Protein AF-A0AAE1PTB3-F1 (afdb_monomer_lite)

Foldseek 3Di:
DDDPFVVVVVVLCVLLVNPVWAWPDKDWDDDDDDPPPPDDDDTDIDTDTPDPVSVVSSQVSQVCCCVDPNVVDHDDDDDDPVRVVLVVVQVVVQVLVVVVVDPQWDDDPSHIDHPPPPVPPPPDDDDDDDDDDPDPDDDPDPDPPPPPPPPPD

Structure (mmCIF, N/CA/C/O backbone):
data_AF-A0AAE1PTB3-F1
#
_entry.id   AF-A0AAE1PTB3-F1
#
loop_
_atom_site.group_PDB
_atom_site.id
_atom_site.type_symbol
_atom_site.label_atom_id
_atom_site.label_alt_id
_atom_site.label_comp_id
_atom_site.label_asym_id
_atom_site.label_entity_id
_atom_site.label_seq_id
_atom_site.pdbx_PDB_ins_code
_atom_site.Cartn_x
_atom_site.Cartn_y
_atom_site.Cartn_z
_atom_site.occupancy
_atom_site.B_iso_or_equiv
_atom_site.auth_seq_id
_atom_site.auth_comp_id
_atom_site.auth_asym_id
_atom_site.auth_atom_id
_atom_site.pdbx_PDB_model_num
ATOM 1 N N . MET A 1 1 ? 19.276 -11.225 -22.678 1.00 74.62 1 MET A N 1
ATOM 2 C CA . MET A 1 1 ? 19.244 -11.368 -21.206 1.00 74.62 1 MET A CA 1
ATOM 3 C C . MET A 1 1 ? 18.049 -10.571 -20.723 1.00 74.62 1 MET A C 1
ATOM 5 O O . MET A 1 1 ? 17.915 -9.442 -21.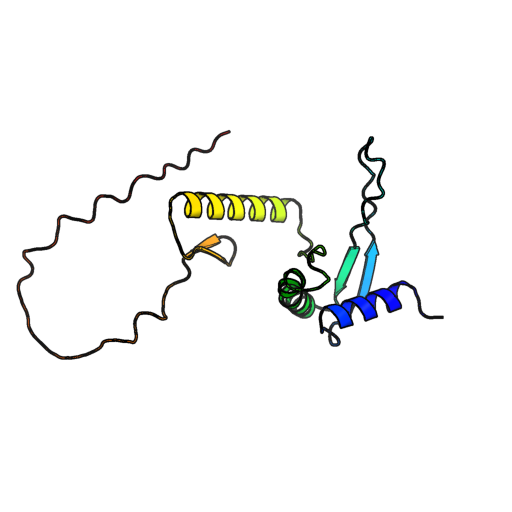175 1.00 74.62 1 MET A O 1
ATOM 9 N N . GLN A 1 2 ? 17.158 -11.159 -19.925 1.00 79.12 2 GLN A N 1
ATOM 10 C CA . GLN A 1 2 ? 16.057 -10.401 -19.315 1.00 79.12 2 GLN A CA 1
ATOM 11 C C . GLN A 1 2 ? 16.636 -9.416 -18.300 1.00 79.12 2 GLN A C 1
ATOM 13 O O . GLN A 1 2 ? 17.637 -9.727 -17.651 1.00 79.12 2 GLN A O 1
ATOM 18 N N . SER A 1 3 ? 16.040 -8.233 -18.192 1.00 88.56 3 SER A N 1
ATOM 19 C CA . SER A 1 3 ? 16.441 -7.271 -17.166 1.00 88.56 3 SER A CA 1
ATOM 20 C C . SER A 1 3 ? 16.025 -7.774 -15.775 1.00 88.56 3 SER A C 1
ATOM 22 O O . SER A 1 3 ? 14.998 -8.440 -15.628 1.00 88.56 3 SER A O 1
ATOM 24 N N . ASP A 1 4 ? 16.793 -7.450 -14.729 1.00 87.75 4 ASP A N 1
ATOM 25 C CA . ASP A 1 4 ? 16.435 -7.810 -13.344 1.00 87.75 4 ASP A CA 1
ATOM 26 C C . ASP A 1 4 ? 15.029 -7.300 -12.966 1.00 87.75 4 ASP A C 1
ATOM 28 O O . ASP A 1 4 ? 14.312 -7.924 -12.181 1.00 87.75 4 ASP A O 1
ATOM 32 N N . GLU A 1 5 ? 14.612 -6.172 -13.548 1.00 87.94 5 GLU A N 1
ATOM 33 C CA . GLU A 1 5 ? 13.289 -5.578 -13.354 1.00 87.94 5 GLU A CA 1
ATOM 34 C C . GLU A 1 5 ? 12.166 -6.446 -13.934 1.00 87.94 5 GLU A C 1
ATOM 36 O O . GLU A 1 5 ? 11.141 -6.629 -13.275 1.00 87.94 5 GLU A O 1
ATOM 41 N N . GLU A 1 6 ? 12.361 -7.035 -15.117 1.00 90.50 6 GLU A N 1
ATOM 42 C CA . GLU A 1 6 ? 11.392 -7.952 -15.729 1.00 90.50 6 GLU A CA 1
ATOM 43 C C . GLU A 1 6 ? 11.189 -9.198 -14.869 1.00 90.50 6 GLU A C 1
ATOM 45 O O . GLU A 1 6 ? 10.050 -9.583 -14.592 1.00 90.50 6 GLU A O 1
ATOM 50 N N . VAL A 1 7 ? 12.280 -9.801 -14.388 1.00 92.62 7 VAL A N 1
ATOM 51 C CA . VAL A 1 7 ? 12.223 -11.005 -13.546 1.00 92.62 7 VAL A CA 1
ATOM 52 C C . VAL A 1 7 ? 11.458 -10.720 -12.253 1.00 92.62 7 VAL A C 1
ATOM 54 O O . VAL A 1 7 ? 10.556 -11.474 -11.878 1.00 92.62 7 VAL A O 1
ATOM 57 N N . VAL A 1 8 ? 11.761 -9.598 -11.593 1.00 91.50 8 VAL A N 1
ATOM 58 C CA . VAL A 1 8 ? 11.055 -9.165 -10.378 1.00 91.50 8 VAL A CA 1
ATOM 59 C C . VAL A 1 8 ? 9.586 -8.858 -10.672 1.00 91.50 8 VAL A C 1
ATOM 61 O O . VAL A 1 8 ? 8.713 -9.247 -9.894 1.00 91.50 8 VAL A O 1
ATOM 64 N N . GLY A 1 9 ? 9.289 -8.204 -11.796 1.00 92.62 9 GLY A N 1
ATOM 65 C CA . GLY A 1 9 ? 7.924 -7.917 -12.230 1.00 92.62 9 GLY A CA 1
ATOM 66 C C . GLY A 1 9 ? 7.099 -9.187 -12.447 1.00 92.62 9 GLY A C 1
ATOM 67 O O . GLY A 1 9 ? 5.961 -9.267 -11.982 1.00 92.62 9 GLY A O 1
ATOM 68 N N . HIS A 1 10 ? 7.675 -10.208 -13.083 1.00 94.00 10 HIS A N 1
ATOM 69 C CA . HIS A 1 10 ? 7.027 -11.509 -13.263 1.00 94.00 10 HIS A CA 1
ATOM 70 C C . HIS A 1 10 ? 6.788 -12.228 -11.933 1.00 94.00 10 HIS A C 1
ATOM 72 O O . HIS A 1 10 ? 5.679 -12.702 -11.686 1.00 94.00 10 HIS A O 1
ATOM 78 N N . GLN A 1 11 ? 7.783 -12.259 -11.041 1.00 92.75 11 GLN A N 1
ATOM 79 C CA . GLN A 1 11 ? 7.616 -12.837 -9.703 1.00 92.75 11 GLN A CA 1
ATOM 80 C C . GLN A 1 11 ? 6.508 -12.129 -8.918 1.00 92.75 11 GLN A C 1
ATOM 82 O O . GLN A 1 11 ? 5.654 -12.787 -8.329 1.00 92.75 11 GLN A O 1
ATOM 87 N N . PHE A 1 12 ? 6.481 -10.796 -8.955 1.00 92.31 12 PHE A N 1
ATOM 88 C CA . PHE A 1 12 ? 5.453 -9.989 -8.306 1.00 92.31 12 PHE A CA 1
ATOM 89 C C . PHE A 1 12 ? 4.044 -10.335 -8.803 1.00 92.31 12 PHE A C 1
ATOM 91 O O . PHE A 1 12 ? 3.140 -10.538 -7.991 1.00 92.31 12 PHE A O 1
ATOM 98 N N . LYS A 1 13 ? 3.858 -10.446 -10.125 1.00 94.56 13 LYS A N 1
ATOM 99 C CA . LYS A 1 13 ? 2.569 -10.828 -10.723 1.00 94.56 13 LYS A CA 1
ATOM 100 C C . LYS A 1 13 ? 2.133 -12.224 -10.295 1.00 94.56 13 LYS A C 1
ATOM 102 O O . LYS A 1 13 ? 0.973 -12.388 -9.927 1.00 94.56 13 LYS A O 1
ATOM 107 N N . ASN A 1 14 ? 3.057 -13.183 -10.292 1.00 94.19 14 ASN A N 1
ATOM 108 C CA . ASN A 1 14 ? 2.777 -14.566 -9.913 1.00 94.19 14 ASN A CA 1
ATOM 109 C C . ASN A 1 14 ? 2.383 -14.683 -8.436 1.00 94.19 14 ASN A C 1
ATOM 111 O O . ASN A 1 14 ? 1.406 -15.347 -8.119 1.00 94.19 14 ASN A O 1
ATOM 115 N N . ILE A 1 15 ? 3.103 -14.001 -7.537 1.00 93.06 15 ILE A N 1
ATOM 116 C CA . ILE A 1 15 ? 2.824 -14.017 -6.090 1.00 93.06 15 ILE A CA 1
ATOM 117 C C . ILE A 1 15 ? 1.426 -13.470 -5.776 1.00 93.06 15 ILE A C 1
ATOM 119 O O . ILE A 1 15 ? 0.775 -13.928 -4.842 1.00 93.06 15 ILE A O 1
ATOM 123 N N . LEU A 1 16 ? 0.985 -12.463 -6.529 1.00 93.56 16 LEU A N 1
ATOM 124 C CA . LEU A 1 16 ? -0.301 -11.797 -6.327 1.00 93.56 16 LEU A CA 1
ATOM 125 C C . LEU A 1 16 ? -1.428 -12.340 -7.209 1.00 93.56 16 LEU A C 1
ATOM 127 O O . LEU A 1 16 ? -2.551 -11.848 -7.099 1.00 93.56 16 LEU A O 1
ATOM 131 N N . GLU A 1 17 ? -1.127 -13.290 -8.096 1.00 94.50 17 GLU A N 1
ATOM 132 C CA . GLU A 1 17 ? -2.054 -13.832 -9.097 1.00 94.50 17 GLU A CA 1
ATOM 133 C C . GLU A 1 17 ? -2.682 -12.731 -9.983 1.00 94.50 17 GLU A C 1
ATOM 135 O O . GLU A 1 17 ? -3.861 -12.750 -10.336 1.00 94.50 17 GLU A O 1
ATOM 140 N N . VAL A 1 18 ? -1.883 -11.724 -10.357 1.00 94.75 18 VAL A N 1
ATOM 141 C CA . VAL A 1 18 ? -2.314 -10.545 -11.140 1.00 94.75 18 VAL A CA 1
ATOM 142 C C . VAL A 1 18 ? -1.617 -10.462 -12.500 1.00 94.75 18 VAL A C 1
ATOM 144 O O . VAL A 1 18 ? -1.070 -9.427 -12.880 1.00 94.75 18 VAL A O 1
ATOM 147 N N . ASN A 1 19 ? -1.669 -11.548 -13.271 1.00 94.25 19 ASN A N 1
ATOM 148 C CA . ASN A 1 19 ? -0.976 -11.666 -14.564 1.00 94.25 19 ASN A CA 1
ATOM 149 C C . ASN A 1 19 ? -1.383 -10.588 -15.589 1.00 94.25 19 ASN A C 1
ATOM 151 O O . ASN A 1 19 ? -0.555 -10.135 -16.375 1.00 94.25 19 ASN A O 1
ATOM 155 N N . GLU A 1 20 ? -2.630 -10.121 -15.523 1.00 94.38 20 GLU A N 1
ATOM 156 C CA . GLU A 1 20 ? -3.196 -9.072 -16.389 1.00 94.38 20 GLU A CA 1
ATOM 157 C C . GLU A 1 20 ? -2.701 -7.645 -16.079 1.00 94.38 20 GLU A C 1
ATOM 159 O O . GLU A 1 20 ? -3.028 -6.704 -16.802 1.00 94.38 20 GLU A O 1
ATOM 164 N N . VAL A 1 21 ? -1.984 -7.428 -14.971 1.00 95.19 21 VAL A N 1
ATOM 165 C CA . VAL A 1 21 ? -1.540 -6.081 -14.587 1.00 95.19 21 VAL A CA 1
ATOM 166 C C . VAL A 1 21 ? -0.328 -5.674 -15.413 1.00 95.19 21 VAL A C 1
ATOM 168 O O . VAL A 1 21 ? 0.686 -6.367 -15.434 1.00 95.19 21 VAL A O 1
ATOM 171 N N . GLU A 1 22 ? -0.401 -4.515 -16.053 1.00 95.81 22 GLU A N 1
ATOM 172 C CA . GLU A 1 22 ? 0.737 -3.908 -16.735 1.00 95.81 22 GLU A CA 1
ATOM 173 C C . GLU A 1 22 ? 1.608 -3.144 -15.728 1.00 95.81 22 GLU A C 1
ATOM 175 O O . GLU A 1 22 ? 1.108 -2.333 -14.939 1.00 95.81 22 GLU A O 1
ATOM 180 N N . ILE A 1 23 ? 2.910 -3.439 -15.725 1.00 95.19 23 ILE A N 1
ATOM 181 C CA . ILE A 1 23 ? 3.896 -2.792 -14.856 1.00 95.19 23 ILE A CA 1
ATOM 182 C C . ILE A 1 23 ? 4.780 -1.929 -15.745 1.00 95.19 23 ILE A C 1
ATOM 184 O O . ILE A 1 23 ? 5.560 -2.455 -16.530 1.00 95.19 23 ILE A O 1
ATOM 188 N N . ASN A 1 24 ? 4.668 -0.613 -15.594 1.00 95.56 24 ASN A N 1
ATOM 189 C CA . ASN A 1 24 ? 5.397 0.343 -16.423 1.00 95.56 24 ASN A CA 1
ATOM 190 C C . ASN A 1 24 ? 6.807 0.579 -15.889 1.00 95.56 24 ASN A C 1
ATOM 192 O O . ASN A 1 24 ? 7.728 0.846 -16.654 1.00 95.56 24 ASN A O 1
ATOM 196 N N . LYS A 1 25 ? 6.962 0.572 -14.558 1.00 94.75 25 LYS A N 1
ATOM 197 C CA . LYS A 1 25 ? 8.246 0.851 -13.915 1.00 94.75 25 LYS A CA 1
ATOM 198 C C . LYS A 1 25 ? 8.322 0.274 -12.511 1.00 94.75 25 LYS A C 1
ATOM 200 O O . LYS A 1 25 ? 7.346 0.342 -11.758 1.00 94.75 25 LYS A O 1
ATOM 205 N N . ILE A 1 26 ? 9.502 -0.211 -12.145 1.00 94.56 26 ILE A N 1
ATOM 206 C CA . ILE A 1 26 ? 9.836 -0.656 -10.795 1.00 94.56 26 ILE A CA 1
ATOM 207 C C . ILE A 1 26 ? 11.047 0.151 -10.325 1.00 94.56 26 ILE A C 1
ATOM 209 O O . ILE A 1 26 ? 12.090 0.144 -10.960 1.00 94.56 26 ILE A O 1
ATOM 213 N N . GLU A 1 27 ? 10.921 0.866 -9.212 1.00 92.88 27 GLU A N 1
ATOM 214 C CA . GLU A 1 27 ? 12.002 1.676 -8.641 1.00 92.88 27 GLU A CA 1
ATOM 215 C C . GLU A 1 27 ? 12.259 1.245 -7.195 1.00 92.88 27 GLU A C 1
ATOM 217 O O . GLU A 1 27 ? 11.324 1.051 -6.419 1.00 92.88 27 GLU A O 1
ATOM 222 N N . ARG A 1 28 ? 13.524 1.117 -6.783 1.00 90.81 28 ARG A N 1
ATOM 223 C CA . ARG A 1 28 ? 13.872 0.871 -5.374 1.00 90.81 28 ARG A CA 1
ATOM 224 C C . ARG A 1 28 ? 14.200 2.189 -4.680 1.00 90.81 28 ARG A C 1
ATOM 226 O O . ARG A 1 28 ? 15.138 2.875 -5.071 1.00 90.81 28 ARG A O 1
ATOM 233 N N . ILE A 1 29 ? 13.486 2.504 -3.603 1.00 89.12 29 ILE A N 1
ATOM 234 C CA . ILE A 1 29 ? 13.773 3.672 -2.771 1.00 89.12 29 ILE A CA 1
ATOM 235 C C . ILE A 1 29 ? 14.903 3.325 -1.805 1.00 89.12 29 ILE A C 1
ATOM 237 O O . ILE A 1 29 ? 14.775 2.460 -0.931 1.00 89.12 29 ILE A O 1
ATOM 241 N N . THR A 1 30 ? 16.013 4.043 -1.922 1.00 80.50 30 THR A N 1
ATOM 242 C CA . THR A 1 30 ? 17.071 4.035 -0.916 1.00 80.50 30 THR A CA 1
ATOM 243 C C . THR A 1 30 ? 16.700 4.971 0.223 1.00 80.50 30 THR A C 1
ATOM 245 O O . THR A 1 30 ? 16.778 6.190 0.088 1.00 80.50 30 THR A O 1
ATOM 248 N N . VAL A 1 31 ? 16.324 4.407 1.367 1.00 73.00 31 VAL A N 1
ATOM 249 C CA . VAL A 1 31 ? 16.257 5.170 2.616 1.00 73.00 31 VAL A CA 1
ATOM 250 C C . VAL A 1 31 ? 17.660 5.193 3.210 1.00 73.00 31 VAL A C 1
ATOM 252 O O . VAL A 1 31 ? 18.258 4.131 3.399 1.00 73.00 31 VAL A O 1
ATOM 255 N N . LYS A 1 32 ? 18.200 6.389 3.478 1.00 69.56 32 LYS A N 1
ATOM 256 C CA . LYS A 1 32 ? 19.456 6.516 4.229 1.00 69.56 32 LYS A CA 1
ATOM 257 C C . LYS A 1 32 ? 19.271 5.791 5.560 1.00 69.56 32 LYS A C 1
ATOM 259 O O . LYS A 1 32 ? 18.288 6.036 6.263 1.00 69.56 32 LYS A O 1
ATOM 264 N N . GLN A 1 33 ? 20.160 4.851 5.864 1.00 66.81 33 GLN A N 1
ATOM 265 C CA . GLN A 1 33 ? 20.110 4.155 7.142 1.00 66.81 33 GLN A CA 1
ATOM 266 C C . GLN A 1 33 ? 20.221 5.206 8.247 1.00 66.81 33 GLN A C 1
ATOM 268 O O . GLN A 1 33 ? 21.068 6.089 8.172 1.00 66.81 33 GLN A O 1
ATOM 273 N N . LYS A 1 34 ? 19.321 5.155 9.233 1.00 67.00 34 LYS A N 1
ATOM 274 C CA . LYS A 1 34 ? 19.511 5.946 10.449 1.00 67.00 34 LYS A CA 1
ATOM 275 C C . LYS A 1 34 ? 20.741 5.384 11.154 1.00 67.00 34 LYS A C 1
ATOM 277 O O . LYS A 1 34 ? 20.803 4.167 11.359 1.00 67.00 34 LYS A O 1
ATOM 282 N N . ASP A 1 35 ? 21.686 6.261 11.469 1.00 66.06 35 ASP A N 1
ATOM 283 C CA . ASP A 1 35 ? 22.964 5.911 12.083 1.00 66.06 35 ASP A CA 1
ATOM 284 C C . ASP A 1 35 ? 22.747 4.991 13.296 1.00 66.06 35 ASP A C 1
ATOM 286 O O . ASP A 1 35 ? 21.878 5.234 14.136 1.00 66.06 35 ASP A O 1
ATOM 290 N N . GLY A 1 36 ? 23.480 3.874 13.342 1.00 71.62 36 GLY A N 1
ATOM 291 C CA . GLY A 1 36 ? 23.456 2.917 14.458 1.00 71.62 36 GLY A CA 1
ATOM 292 C C . GLY A 1 36 ? 22.722 1.591 14.218 1.00 71.62 36 GLY A C 1
ATOM 293 O O . GLY A 1 36 ? 22.792 0.702 15.065 1.00 71.62 36 GLY A O 1
ATOM 294 N N . ARG A 1 37 ? 22.053 1.382 13.073 1.00 67.25 37 ARG A N 1
ATOM 295 C CA . ARG A 1 37 ? 21.512 0.053 12.720 1.00 67.25 37 ARG A CA 1
ATOM 296 C C . ARG A 1 37 ? 22.502 -0.733 11.866 1.00 67.25 37 ARG A C 1
ATOM 298 O O . ARG A 1 37 ? 22.545 -0.564 10.657 1.00 67.25 37 ARG A O 1
ATOM 305 N N . ASN A 1 38 ? 23.209 -1.677 12.483 1.00 70.50 38 ASN A N 1
ATOM 306 C CA . ASN A 1 38 ? 24.197 -2.535 11.812 1.00 70.50 38 ASN A CA 1
ATOM 307 C C . ASN A 1 38 ? 23.587 -3.622 10.891 1.00 70.50 38 ASN A C 1
ATOM 309 O O . ASN A 1 38 ? 24.278 -4.541 10.465 1.00 70.50 38 ASN A O 1
ATOM 313 N N . ARG A 1 39 ? 22.272 -3.573 10.615 1.00 71.88 39 ARG A N 1
ATOM 314 C CA . ARG A 1 39 ? 21.574 -4.551 9.765 1.00 71.88 39 ARG A CA 1
ATOM 315 C C . ARG A 1 39 ? 21.043 -3.884 8.497 1.00 71.88 39 ARG A C 1
ATOM 317 O O . ARG A 1 39 ? 20.321 -2.886 8.611 1.00 71.88 39 ARG A O 1
ATOM 324 N N . PRO A 1 40 ? 21.310 -4.449 7.303 1.00 74.62 40 PRO A N 1
ATOM 325 C CA . PRO A 1 40 ? 20.723 -3.951 6.070 1.00 74.62 40 PRO A CA 1
ATOM 326 C C . PRO A 1 40 ? 19.201 -4.096 6.147 1.00 74.62 40 PRO A C 1
ATOM 328 O O . PRO A 1 40 ? 18.663 -5.199 6.196 1.00 74.62 40 PRO A O 1
ATOM 331 N N . SER A 1 41 ? 18.496 -2.967 6.200 1.00 77.44 41 SER A N 1
ATOM 332 C CA . SER A 1 41 ? 17.037 -2.965 6.086 1.00 77.44 41 SER A CA 1
ATOM 333 C C . SER A 1 41 ? 16.654 -3.156 4.614 1.00 77.44 41 SER A C 1
ATOM 335 O O . SER A 1 41 ? 17.271 -2.519 3.753 1.00 77.44 41 SER A O 1
ATOM 337 N N . PRO A 1 42 ? 15.666 -4.012 4.296 1.00 82.75 42 PRO A N 1
ATOM 338 C CA . PRO A 1 42 ? 15.215 -4.191 2.923 1.00 82.75 42 PRO A CA 1
ATOM 339 C C . PRO A 1 42 ? 14.748 -2.851 2.342 1.00 82.75 42 PRO A C 1
ATOM 341 O O . PRO A 1 42 ? 14.036 -2.085 2.993 1.00 82.75 42 PRO A O 1
ATOM 344 N N . LYS A 1 43 ? 15.188 -2.552 1.115 1.00 86.38 43 LYS A N 1
ATOM 345 C CA . LYS A 1 43 ? 14.820 -1.317 0.410 1.00 86.38 43 LYS A CA 1
ATOM 346 C C . LYS A 1 43 ? 13.356 -1.388 -0.021 1.00 86.38 43 LYS A C 1
ATOM 348 O O . LYS A 1 43 ? 12.926 -2.411 -0.554 1.00 86.38 43 LYS A O 1
ATOM 353 N N . MET A 1 44 ? 12.620 -0.295 0.170 1.00 90.00 44 MET A N 1
ATOM 354 C CA . MET A 1 44 ? 11.246 -0.185 -0.327 1.00 90.00 44 MET A CA 1
ATOM 355 C C . MET A 1 44 ? 11.240 -0.156 -1.856 1.00 90.00 44 MET A C 1
ATOM 357 O O . MET A 1 44 ? 12.197 0.307 -2.476 1.00 90.00 44 MET A O 1
ATOM 361 N N . MET A 1 45 ? 10.163 -0.644 -2.461 1.00 92.62 45 MET A N 1
ATOM 362 C CA . MET A 1 45 ? 9.992 -0.697 -3.909 1.00 92.62 45 MET A CA 1
ATOM 363 C C . MET A 1 45 ? 8.717 0.053 -4.295 1.00 92.62 45 MET A C 1
ATOM 365 O O . MET A 1 45 ? 7.659 -0.202 -3.725 1.00 92.62 45 MET A O 1
ATOM 369 N N . ILE A 1 46 ? 8.827 0.974 -5.248 1.00 94.44 46 ILE A N 1
ATOM 370 C CA . ILE A 1 46 ? 7.701 1.642 -5.896 1.00 94.44 46 ILE A CA 1
ATOM 371 C C . ILE A 1 46 ? 7.430 0.909 -7.200 1.00 94.44 46 ILE A C 1
ATOM 373 O O . ILE A 1 46 ? 8.325 0.741 -8.025 1.00 94.44 46 ILE A O 1
ATOM 377 N N . VAL A 1 47 ? 6.178 0.516 -7.397 1.00 95.19 47 VAL A N 1
ATOM 378 C CA . VAL A 1 47 ? 5.706 -0.088 -8.642 1.00 95.19 47 VAL A CA 1
ATOM 379 C C . VAL A 1 47 ? 4.701 0.864 -9.275 1.00 95.19 47 VAL A C 1
ATOM 381 O O . VAL A 1 47 ? 3.696 1.222 -8.657 1.00 95.19 47 VAL A O 1
ATOM 384 N N . LYS A 1 48 ? 4.978 1.286 -10.509 1.00 95.81 48 LYS A N 1
ATOM 385 C CA . LYS A 1 48 ? 4.070 2.096 -11.326 1.00 95.81 48 LYS A CA 1
ATOM 386 C C . LYS A 1 48 ? 3.286 1.166 -12.247 1.00 95.81 48 LYS A C 1
ATOM 388 O O . LYS A 1 48 ? 3.874 0.473 -13.074 1.00 95.81 48 LYS A O 1
ATOM 393 N N . THR A 1 49 ? 1.968 1.140 -12.081 1.00 96.62 49 THR A N 1
ATOM 394 C CA . THR A 1 49 ? 1.045 0.358 -12.918 1.00 96.62 49 THR A CA 1
ATOM 395 C C . THR A 1 49 ? 0.563 1.175 -14.111 1.00 96.62 49 THR A C 1
ATOM 397 O O . THR A 1 49 ? 0.539 2.404 -14.036 1.00 96.62 49 THR A O 1
ATOM 400 N N . GLY A 1 50 ? 0.100 0.499 -15.163 1.00 94.69 50 GLY A N 1
ATOM 401 C CA . GLY A 1 50 ? -0.438 1.156 -16.358 1.00 94.69 50 GLY A CA 1
ATOM 402 C C . GLY A 1 50 ? -1.719 1.955 -16.105 1.00 94.69 50 GLY A C 1
ATOM 403 O O . GLY A 1 50 ? -1.920 3.015 -16.693 1.00 94.69 50 GLY A O 1
ATOM 404 N N . SER A 1 51 ? -2.574 1.499 -15.180 1.00 96.44 51 SER A N 1
ATOM 405 C CA . SER A 1 51 ? -3.828 2.191 -14.849 1.00 96.44 51 SER A CA 1
ATOM 406 C C . SER A 1 51 ? -4.152 2.228 -13.347 1.00 96.44 51 SER A C 1
ATOM 408 O O . SER A 1 51 ? -3.718 1.357 -12.581 1.00 96.44 51 SER A O 1
ATOM 410 N N . PRO A 1 52 ? -4.984 3.191 -12.896 1.00 94.19 52 PRO A N 1
ATOM 411 C CA . PRO A 1 52 ? -5.498 3.225 -11.525 1.00 94.19 52 PRO A CA 1
ATOM 412 C C . PRO A 1 52 ? -6.329 1.988 -11.151 1.00 94.19 52 PRO A C 1
ATOM 414 O O . PRO A 1 52 ? -6.284 1.534 -10.008 1.00 94.19 52 PRO A O 1
ATOM 417 N N . TYR A 1 53 ? -7.063 1.404 -12.103 1.00 95.31 53 TYR A N 1
ATOM 418 C CA . TYR A 1 53 ? -7.866 0.199 -11.872 1.00 95.31 53 TYR A CA 1
ATOM 419 C C . TYR A 1 53 ? -6.994 -1.025 -11.573 1.00 95.31 53 TYR A C 1
ATOM 421 O O . TYR A 1 53 ? -7.274 -1.775 -10.636 1.00 95.31 53 TYR A O 1
ATOM 429 N N . GLN A 1 54 ? -5.890 -1.187 -12.305 1.00 95.44 54 GLN A N 1
ATOM 430 C CA . GLN A 1 54 ? -4.902 -2.231 -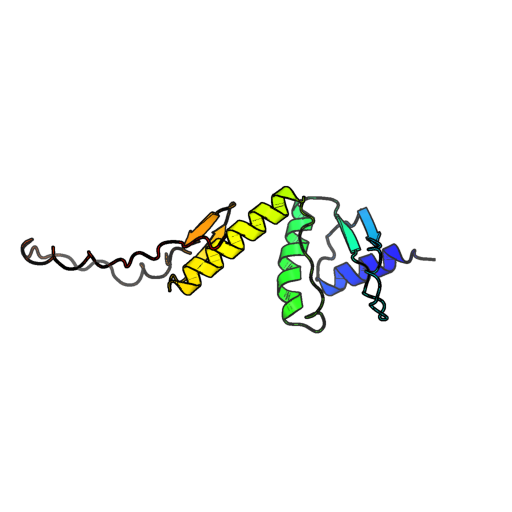12.031 1.00 95.44 54 GLN A CA 1
ATOM 431 C C . GLN A 1 54 ? -4.270 -2.060 -10.645 1.00 95.44 54 GLN A C 1
ATOM 433 O O . GLN A 1 54 ? -4.159 -3.036 -9.905 1.00 95.44 54 GLN A O 1
ATOM 438 N N . LYS A 1 55 ? -3.948 -0.822 -10.236 1.00 94.88 55 LYS A N 1
ATOM 439 C CA . LYS A 1 55 ? -3.485 -0.529 -8.866 1.00 94.88 55 LYS A CA 1
ATOM 440 C C . LYS A 1 55 ? -4.485 -1.016 -7.814 1.00 94.88 55 LYS A C 1
ATOM 442 O O . LYS A 1 55 ? -4.085 -1.609 -6.815 1.00 94.88 55 LYS A O 1
ATOM 447 N N . VAL A 1 56 ? -5.786 -0.812 -8.032 1.00 94.69 56 VAL A N 1
ATOM 448 C CA . VAL A 1 56 ? -6.830 -1.324 -7.128 1.00 94.69 56 VAL A CA 1
ATOM 449 C C . VAL A 1 56 ? -6.855 -2.855 -7.107 1.00 94.69 56 VAL A C 1
ATOM 451 O O . VAL A 1 56 ? -6.994 -3.425 -6.026 1.00 94.69 56 VAL A O 1
ATOM 454 N N . LYS A 1 57 ? -6.698 -3.527 -8.258 1.00 95.06 57 LYS A N 1
ATOM 455 C CA . LYS A 1 57 ? -6.622 -4.999 -8.340 1.00 95.06 57 LYS A CA 1
ATOM 456 C C . LYS A 1 57 ? -5.449 -5.533 -7.511 1.00 95.06 57 LYS A C 1
ATOM 458 O O . LYS A 1 57 ? -5.662 -6.365 -6.636 1.00 95.06 57 LYS A O 1
ATOM 463 N N . VAL A 1 58 ? -4.260 -4.955 -7.691 1.00 96.12 58 VAL A N 1
ATOM 464 C CA . VAL A 1 58 ? -3.047 -5.276 -6.916 1.00 96.12 58 VAL A CA 1
ATOM 465 C C . VAL A 1 58 ? -3.282 -5.113 -5.413 1.00 96.12 58 VAL A C 1
ATOM 467 O O . VAL A 1 58 ? -3.015 -6.030 -4.642 1.00 96.12 58 VAL A O 1
ATOM 470 N N . LEU A 1 59 ? -3.824 -3.969 -4.980 1.00 95.38 59 LEU A N 1
ATOM 471 C CA . LEU A 1 59 ? -4.069 -3.695 -3.559 1.00 95.38 59 LEU A CA 1
ATOM 472 C C . LEU A 1 59 ? -5.137 -4.609 -2.942 1.00 95.38 59 LEU A C 1
ATOM 474 O O . LEU A 1 59 ? -5.112 -4.843 -1.735 1.00 95.38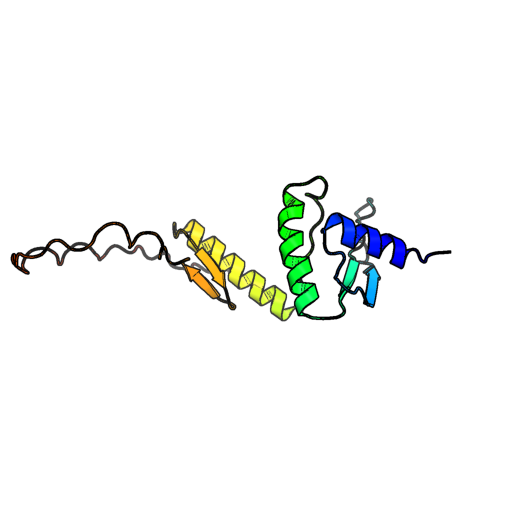 59 LEU A O 1
ATOM 478 N N . LYS A 1 60 ? -6.091 -5.108 -3.737 1.00 94.12 60 LYS A N 1
ATOM 479 C CA . LYS A 1 60 ? -7.072 -6.098 -3.277 1.00 94.12 60 LYS A CA 1
ATOM 480 C C . LYS A 1 60 ? -6.404 -7.452 -3.044 1.00 94.12 60 LYS A C 1
ATOM 482 O O . LYS A 1 60 ? -6.524 -7.953 -1.931 1.00 94.12 60 LYS A O 1
ATOM 487 N N . SER A 1 61 ? -5.667 -7.975 -4.028 1.00 93.69 61 SER A N 1
ATOM 488 C CA . SER A 1 61 ? -4.940 -9.249 -3.902 1.00 93.69 61 SER A CA 1
ATOM 489 C C . SER A 1 61 ? -3.897 -9.209 -2.782 1.00 93.69 61 SER A C 1
ATOM 491 O O . SER A 1 61 ? -3.727 -10.169 -2.036 1.00 93.69 61 SER A O 1
ATOM 493 N N . ALA A 1 62 ? -3.247 -8.059 -2.580 1.00 95.06 62 ALA A N 1
ATOM 494 C CA . ALA A 1 62 ? -2.243 -7.886 -1.535 1.00 95.06 62 ALA A CA 1
ATOM 495 C C . ALA A 1 62 ? -2.764 -8.116 -0.104 1.00 95.06 62 ALA A C 1
ATOM 497 O O . ALA A 1 62 ? -1.970 -8.398 0.793 1.00 95.06 62 ALA A O 1
ATOM 498 N N . LYS A 1 63 ? -4.078 -8.009 0.138 1.00 90.81 63 LYS A N 1
ATOM 499 C CA . LYS A 1 63 ? -4.661 -8.253 1.468 1.00 90.81 63 LYS A CA 1
ATOM 500 C C . LYS A 1 63 ? -4.495 -9.700 1.922 1.00 90.81 63 LYS A C 1
ATOM 502 O O . LYS A 1 63 ? -4.427 -9.947 3.125 1.00 90.81 63 LYS A O 1
ATOM 507 N N . ASP A 1 64 ? -4.413 -10.633 0.980 1.00 90.12 64 ASP A N 1
ATOM 508 C CA . ASP A 1 64 ? -4.291 -12.056 1.279 1.00 90.12 64 ASP A CA 1
ATOM 509 C C . ASP A 1 64 ? -2.839 -12.496 1.517 1.00 90.12 64 ASP A C 1
ATOM 511 O O . ASP A 1 64 ? -2.619 -13.552 2.111 1.00 90.12 64 ASP A O 1
ATOM 515 N N . LEU A 1 65 ? -1.841 -11.650 1.209 1.00 91.25 65 LEU A N 1
ATOM 516 C CA . LEU A 1 65 ? -0.424 -11.928 1.504 1.00 91.25 65 LEU A CA 1
ATOM 517 C C . LEU A 1 65 ? -0.169 -12.200 2.990 1.00 91.25 65 LEU A C 1
ATOM 519 O O . LEU A 1 65 ? 0.684 -13.019 3.335 1.00 91.25 65 LEU A O 1
ATOM 523 N N . ALA A 1 66 ? -0.941 -11.558 3.871 1.00 88.19 66 ALA A N 1
ATOM 524 C CA . ALA A 1 66 ? -0.845 -11.735 5.317 1.00 88.19 66 ALA A CA 1
ATOM 525 C C . ALA A 1 66 ? -1.118 -13.181 5.776 1.00 88.19 66 ALA A C 1
ATOM 527 O O . ALA A 1 66 ? -0.690 -13.566 6.863 1.00 88.19 66 ALA A O 1
ATOM 528 N N . LYS A 1 67 ? -1.824 -13.980 4.965 1.00 89.62 67 LYS A N 1
ATOM 529 C CA . LYS A 1 67 ? -2.203 -15.367 5.278 1.00 89.62 67 LYS A CA 1
ATOM 530 C C . LYS A 1 67 ? -1.199 -16.400 4.754 1.00 89.62 67 LYS A C 1
ATOM 532 O O . LYS A 1 67 ? -1.335 -17.577 5.069 1.00 89.62 67 LYS A O 1
ATOM 537 N N . GLY A 1 68 ? -0.224 -15.982 3.946 1.00 89.38 68 GLY A N 1
ATOM 538 C CA . GLY A 1 68 ? 0.663 -16.878 3.206 1.00 89.38 68 GLY A CA 1
ATOM 539 C C . GLY A 1 68 ? 2.130 -16.842 3.654 1.00 89.38 68 GLY A C 1
ATOM 540 O O . GLY A 1 68 ? 2.468 -16.272 4.696 1.00 89.38 68 GLY A O 1
ATOM 541 N N . PRO A 1 69 ? 3.041 -17.404 2.834 1.00 92.81 69 PRO A N 1
ATOM 542 C CA . PRO A 1 69 ? 4.484 -17.350 3.091 1.00 92.81 69 PRO A CA 1
ATOM 543 C C . PRO A 1 69 ? 5.033 -15.911 3.087 1.00 92.81 69 PRO A C 1
ATOM 545 O O . PRO A 1 69 ? 6.079 -15.634 3.667 1.00 92.81 69 PRO A O 1
ATOM 548 N N . TRP A 1 70 ? 4.287 -14.972 2.502 1.00 92.00 70 TRP A N 1
ATOM 549 C CA . TRP A 1 70 ? 4.637 -13.559 2.369 1.00 92.00 70 TRP A CA 1
ATOM 550 C C . TRP A 1 70 ? 4.057 -12.669 3.480 1.00 92.00 70 TRP A C 1
ATOM 552 O O . TRP A 1 70 ? 3.941 -11.461 3.296 1.00 92.00 70 TRP A O 1
ATOM 562 N N . LYS A 1 71 ? 3.736 -13.225 4.658 1.00 92.38 71 LYS A N 1
ATOM 563 C CA . LYS A 1 71 ? 3.104 -12.493 5.778 1.00 92.38 71 LYS A CA 1
ATOM 564 C C . LYS A 1 71 ? 3.866 -11.260 6.292 1.00 92.38 71 LYS A C 1
ATOM 566 O O . LYS A 1 71 ? 3.299 -10.441 7.009 1.00 92.38 71 LYS A O 1
ATOM 571 N N . HIS A 1 72 ? 5.151 -11.141 5.961 1.00 90.75 72 HIS A N 1
ATOM 572 C CA . HIS A 1 72 ? 6.011 -10.009 6.329 1.00 90.75 72 HIS A CA 1
ATOM 573 C C . HIS A 1 72 ? 6.165 -8.968 5.210 1.00 90.75 72 HIS A C 1
ATOM 575 O O . HIS A 1 72 ? 6.859 -7.968 5.397 1.00 90.75 72 HIS A O 1
ATOM 581 N N . VAL A 1 73 ? 5.548 -9.199 4.049 1.00 91.00 73 VAL A N 1
ATOM 582 C CA . VAL A 1 73 ? 5.542 -8.271 2.920 1.00 91.00 73 VAL A CA 1
ATOM 583 C C . VAL A 1 73 ? 4.246 -7.478 2.944 1.00 91.00 73 VAL A C 1
ATOM 585 O O . VAL A 1 73 ? 3.152 -8.034 2.988 1.00 91.00 73 VAL A O 1
ATOM 588 N N . PHE A 1 74 ? 4.382 -6.157 2.885 1.00 91.75 74 PHE A N 1
ATOM 589 C CA . PHE A 1 74 ? 3.258 -5.234 2.885 1.00 91.75 74 PHE A CA 1
ATOM 590 C C . PHE A 1 74 ? 3.264 -4.438 1.590 1.00 91.75 74 PHE A C 1
ATOM 592 O O . PHE A 1 74 ? 4.281 -3.855 1.217 1.00 91.75 74 PHE A O 1
ATOM 599 N N . ILE A 1 75 ? 2.111 -4.382 0.930 1.00 94.62 75 ILE A N 1
ATOM 600 C CA . ILE A 1 75 ? 1.905 -3.552 -0.253 1.00 94.62 75 ILE A CA 1
ATOM 601 C C . ILE A 1 75 ? 0.871 -2.502 0.118 1.00 94.62 75 ILE A C 1
ATOM 603 O O . ILE A 1 75 ? -0.291 -2.815 0.372 1.00 94.62 75 ILE A O 1
ATOM 607 N N . ASN A 1 76 ? 1.314 -1.252 0.155 1.00 93.25 76 ASN A N 1
ATOM 608 C CA . ASN A 1 76 ? 0.475 -0.112 0.486 1.00 93.25 76 ASN A CA 1
ATOM 609 C C . ASN A 1 76 ? 0.333 0.808 -0.723 1.00 93.25 76 ASN A C 1
ATOM 611 O O . ASN A 1 76 ? 1.159 0.814 -1.636 1.00 93.25 76 ASN A O 1
ATOM 615 N N . ARG A 1 77 ? -0.728 1.617 -0.715 1.00 93.75 77 ARG A N 1
ATOM 616 C CA . ARG A 1 77 ? -0.841 2.733 -1.648 1.00 93.75 77 ARG A CA 1
ATOM 617 C C . ARG A 1 77 ? 0.284 3.726 -1.347 1.00 93.75 77 ARG A C 1
ATOM 619 O O . ARG A 1 77 ? 0.460 4.115 -0.198 1.00 93.75 77 ARG A O 1
ATOM 626 N N . ASP A 1 78 ? 0.980 4.160 -2.390 1.00 93.81 78 ASP A N 1
ATOM 627 C CA . ASP A 1 78 ? 1.836 5.339 -2.306 1.00 93.81 78 ASP A CA 1
ATOM 628 C C . ASP A 1 78 ? 0.957 6.576 -2.074 1.00 93.81 78 ASP A C 1
ATOM 630 O O . ASP A 1 78 ? 0.026 6.829 -2.853 1.00 93.81 78 ASP A O 1
ATOM 634 N N . MET A 1 79 ? 1.189 7.245 -0.947 1.00 92.56 79 MET A N 1
ATOM 635 C CA . MET A 1 79 ? 0.377 8.342 -0.423 1.00 92.56 79 MET A CA 1
ATOM 636 C C . MET A 1 79 ? 1.269 9.541 -0.145 1.00 92.56 79 MET A C 1
ATOM 638 O O . MET A 1 79 ? 2.373 9.386 0.385 1.00 92.56 79 MET A O 1
ATOM 642 N N . SER A 1 80 ? 0.763 10.736 -0.435 1.00 93.81 80 SER A N 1
ATOM 643 C CA . SER A 1 80 ? 1.431 11.976 -0.046 1.00 93.81 80 SER A CA 1
ATOM 644 C C . SER A 1 80 ? 1.501 12.109 1.481 1.00 93.81 80 SER A C 1
ATOM 646 O O . SER A 1 80 ? 0.773 11.445 2.222 1.00 93.81 80 SER A O 1
ATOM 648 N N . LYS A 1 81 ? 2.352 13.010 1.980 1.00 93.12 81 LYS A N 1
ATOM 649 C CA . LYS A 1 81 ? 2.449 13.282 3.423 1.00 93.12 81 LYS A CA 1
ATOM 650 C C . LYS A 1 81 ? 1.102 13.712 4.023 1.00 93.12 81 LYS A C 1
ATOM 652 O O . LYS A 1 81 ? 0.736 13.252 5.099 1.00 93.12 81 LYS A O 1
ATOM 657 N N . THR A 1 82 ? 0.339 14.538 3.307 1.00 95.69 82 THR A N 1
ATOM 658 C CA . THR A 1 82 ? -0.979 15.001 3.761 1.00 95.69 82 THR A CA 1
ATOM 659 C C . THR A 1 82 ? -2.009 13.872 3.781 1.00 95.69 82 THR A C 1
ATOM 661 O O . THR A 1 82 ? -2.768 13.758 4.740 1.00 95.69 82 THR A O 1
ATOM 664 N N . GLU A 1 83 ? -2.003 12.990 2.775 1.00 93.75 83 GLU A N 1
ATOM 665 C CA . GLU A 1 83 ? -2.849 11.789 2.754 1.00 93.75 83 GLU A CA 1
ATOM 666 C C . GLU A 1 83 ? -2.495 10.834 3.907 1.00 93.75 83 GLU A C 1
ATOM 668 O O . GLU A 1 83 ? -3.388 10.291 4.555 1.00 93.75 83 GLU A O 1
ATOM 673 N N . GLN A 1 84 ? -1.203 10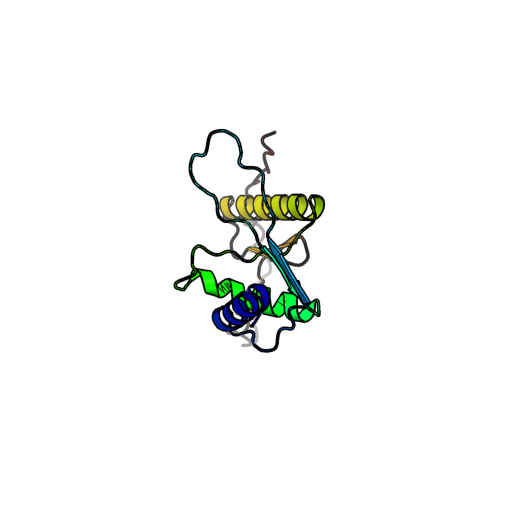.661 4.209 1.00 93.50 84 GLN A N 1
ATOM 674 C CA . GLN A 1 84 ? -0.741 9.841 5.335 1.00 93.50 84 GLN A CA 1
ATOM 675 C C . GLN A 1 84 ? -1.220 10.392 6.684 1.00 93.50 84 GLN A C 1
ATOM 677 O O . GLN A 1 84 ? -1.677 9.627 7.531 1.00 93.50 84 GLN A O 1
ATOM 682 N N . GLU A 1 85 ? -1.148 11.708 6.889 1.00 95.75 85 GLU A N 1
ATOM 683 C CA . GLU A 1 85 ? -1.634 12.357 8.112 1.00 95.75 85 GLU A CA 1
ATOM 684 C C . GLU A 1 85 ? -3.155 12.211 8.272 1.00 95.75 85 GLU A C 1
ATOM 686 O O . GLU A 1 85 ? -3.644 11.955 9.375 1.00 95.75 85 GLU A O 1
ATOM 691 N N . GLN A 1 86 ? -3.913 12.332 7.179 1.00 95.44 86 GLN A N 1
ATOM 692 C CA . GLN A 1 86 ? -5.359 12.100 7.180 1.00 95.44 86 GLN A CA 1
ATOM 693 C C . GLN A 1 86 ? -5.701 10.637 7.497 1.00 95.44 86 GLN A C 1
ATOM 695 O O . GLN A 1 86 ? -6.539 10.380 8.362 1.00 95.44 86 GLN A O 1
ATOM 700 N N . ASP A 1 87 ? -5.028 9.677 6.858 1.00 94.00 87 ASP A N 1
ATOM 701 C CA . ASP A 1 87 ? -5.210 8.246 7.132 1.00 94.00 87 ASP A CA 1
ATOM 702 C C . ASP A 1 87 ? -4.863 7.908 8.590 1.00 94.00 87 ASP A C 1
ATOM 704 O O . ASP A 1 87 ? -5.598 7.177 9.255 1.00 94.00 87 ASP A O 1
ATOM 708 N N . TYR A 1 88 ? -3.794 8.500 9.130 1.00 95.56 88 TYR A N 1
ATOM 709 C CA . TYR A 1 88 ? -3.423 8.350 10.535 1.00 95.56 88 TYR A CA 1
ATOM 710 C C . TYR A 1 88 ? -4.531 8.836 11.478 1.00 95.56 88 TYR A C 1
ATOM 712 O O . TYR A 1 88 ? -4.922 8.100 12.387 1.00 95.56 88 TYR A O 1
ATOM 720 N N . LYS A 1 89 ? -5.088 10.030 11.235 1.00 96.44 89 LYS A N 1
ATOM 721 C CA . LYS A 1 89 ? -6.201 10.579 12.029 1.00 96.44 89 LYS A CA 1
ATOM 722 C C . LYS A 1 89 ? -7.425 9.663 11.999 1.00 96.44 89 LYS A C 1
ATOM 724 O O . LYS A 1 89 ? -7.983 9.366 13.051 1.00 96.44 89 LYS A O 1
ATOM 729 N N . LEU A 1 90 ? -7.792 9.147 10.824 1.00 95.81 90 LEU A N 1
ATOM 730 C CA . LEU A 1 90 ? -8.925 8.227 10.673 1.00 95.81 90 LEU A CA 1
ATOM 731 C C . LEU A 1 90 ? -8.703 6.899 11.403 1.00 95.81 90 LEU A C 1
ATOM 733 O O . LEU A 1 90 ? -9.623 6.360 12.018 1.00 95.81 90 LEU A O 1
ATOM 737 N N . ARG A 1 91 ? -7.482 6.355 11.364 1.00 94.75 91 ARG A N 1
ATOM 738 C CA . ARG A 1 91 ? -7.139 5.134 12.108 1.00 94.75 91 ARG A CA 1
ATOM 739 C C . ARG A 1 91 ? -7.152 5.358 13.614 1.00 94.75 91 ARG A C 1
ATOM 741 O O . ARG A 1 91 ? -7.598 4.470 14.340 1.00 94.75 91 ARG A O 1
ATOM 748 N N . LEU A 1 92 ? -6.679 6.515 14.072 1.00 96.25 92 LEU A N 1
ATOM 749 C CA . LEU A 1 92 ? -6.713 6.890 15.481 1.00 96.25 92 LEU A CA 1
ATOM 750 C C . LEU A 1 92 ? -8.159 7.021 15.969 1.00 96.25 92 LEU A C 1
ATOM 752 O O . LEU A 1 92 ? -8.523 6.420 16.975 1.00 96.25 92 LEU A O 1
ATOM 756 N N . GLU A 1 93 ? -9.006 7.710 15.208 1.00 95.25 93 GLU A N 1
ATOM 757 C CA . GLU A 1 93 ? -10.437 7.814 15.490 1.00 95.25 93 GLU A CA 1
ATOM 758 C C . GLU A 1 93 ? -11.113 6.435 15.534 1.00 95.25 93 GLU A C 1
ATOM 760 O O . GLU A 1 93 ? -11.820 6.116 16.492 1.00 95.25 93 GLU A O 1
ATOM 765 N N . LEU A 1 94 ? -10.852 5.579 14.539 1.00 94.50 94 LEU A N 1
ATOM 766 C CA . LEU A 1 94 ? -11.383 4.216 14.488 1.00 94.50 94 LEU A CA 1
ATOM 767 C C . LEU A 1 94 ? -10.974 3.398 15.720 1.00 94.50 94 LEU A C 1
ATOM 769 O O . LEU A 1 94 ? -11.786 2.641 16.254 1.00 94.50 94 LEU A O 1
ATOM 773 N N . LYS A 1 95 ? -9.715 3.522 16.153 1.00 95.56 95 LYS A N 1
ATOM 774 C CA . LYS A 1 95 ? -9.196 2.850 17.346 1.00 95.56 95 LYS A CA 1
ATOM 775 C C . LYS A 1 95 ? -9.907 3.353 18.604 1.00 95.56 95 LYS A C 1
ATOM 777 O O . LYS A 1 95 ? -10.428 2.531 19.350 1.00 95.56 95 LYS A O 1
ATOM 782 N N . ASN A 1 96 ? -10.008 4.669 18.778 1.00 94.44 96 ASN A N 1
ATOM 783 C CA . ASN A 1 96 ? -10.649 5.280 19.942 1.00 94.44 96 ASN A CA 1
ATOM 784 C C . ASN A 1 96 ? -12.115 4.845 20.076 1.00 94.44 96 ASN A C 1
ATOM 786 O O . ASN A 1 96 ? -12.545 4.427 21.147 1.00 94.44 96 ASN A O 1
ATOM 790 N N . ARG A 1 97 ? -12.883 4.858 18.979 1.00 92.69 97 ARG A N 1
ATOM 791 C CA . ARG A 1 97 ? -14.285 4.411 19.006 1.00 92.69 97 ARG A CA 1
ATOM 792 C C . ARG A 1 97 ? -14.425 2.924 19.349 1.00 92.69 97 ARG A C 1
ATOM 794 O O . ARG A 1 97 ? -15.310 2.552 20.118 1.00 92.69 97 ARG A O 1
ATOM 801 N N . LYS A 1 98 ? -13.528 2.072 18.835 1.00 93.19 98 LYS A N 1
ATOM 802 C CA . LYS A 1 98 ? -13.481 0.645 19.205 1.00 93.19 98 LYS A CA 1
ATOM 803 C C . LYS A 1 98 ? -13.171 0.446 20.688 1.00 93.19 98 LYS A C 1
ATOM 805 O O . LYS A 1 98 ? -13.780 -0.415 21.315 1.00 93.19 98 LYS A O 1
ATOM 810 N N . GLU A 1 99 ? -12.261 1.239 21.249 1.00 93.44 99 GLU A N 1
ATOM 811 C CA . GLU A 1 99 ? -11.943 1.222 22.683 1.00 93.44 99 GLU A CA 1
ATOM 812 C C . GLU A 1 99 ? -13.125 1.702 23.542 1.00 93.44 99 GLU A C 1
ATOM 814 O O . GLU A 1 99 ? -13.368 1.137 24.605 1.00 93.44 99 GLU A O 1
ATOM 819 N N . CYS A 1 100 ? -13.939 2.643 23.047 1.00 92.25 100 CYS A N 1
ATOM 820 C CA . CYS A 1 100 ? -15.215 3.038 23.665 1.00 92.25 100 CYS A CA 1
ATOM 821 C C . CYS A 1 100 ? -16.323 1.964 23.551 1.00 92.25 100 CYS A C 1
ATOM 823 O O . CYS A 1 100 ? -17.438 2.179 24.027 1.00 92.25 100 CYS A O 1
ATOM 825 N N . GLY A 1 101 ? -16.054 0.819 22.916 1.00 91.69 101 GLY A N 1
ATOM 826 C CA . GLY A 1 101 ? -17.003 -0.286 22.776 1.00 91.69 101 GLY A CA 1
ATOM 827 C C . GLY A 1 101 ? -17.903 -0.218 21.540 1.00 91.69 101 GLY A C 1
ATOM 828 O O . GLY A 1 101 ? -18.786 -1.067 21.394 1.00 91.69 101 GLY A O 1
ATOM 829 N N . GLU A 1 102 ? -17.690 0.736 20.625 1.00 90.75 102 GLU A N 1
ATOM 830 C CA . GLU A 1 102 ? -18.381 0.735 19.335 1.00 90.75 102 GLU A CA 1
ATOM 831 C C . GLU A 1 102 ? -17.907 -0.449 18.475 1.00 90.75 102 GLU A C 1
ATOM 833 O O . GLU A 1 102 ? -16.711 -0.681 18.273 1.00 90.75 102 GLU A O 1
ATOM 838 N N . LYS A 1 103 ? -18.863 -1.216 17.946 1.00 90.12 103 LYS A N 1
ATOM 839 C CA . LYS A 1 103 ? -18.610 -2.391 17.100 1.00 90.12 103 LYS A CA 1
ATOM 840 C C . LYS A 1 103 ? -18.892 -2.074 15.632 1.00 90.12 103 LYS A C 1
ATOM 842 O O . LYS A 1 103 ? -19.504 -1.065 15.303 1.00 90.12 103 LYS A O 1
ATOM 847 N N . ASN A 1 104 ? -18.438 -2.954 14.739 1.00 91.12 104 ASN A N 1
ATOM 848 C CA . ASN A 1 104 ? -18.735 -2.902 13.302 1.00 91.12 104 ASN A CA 1
ATOM 849 C C . ASN A 1 104 ? -18.251 -1.631 12.576 1.00 91.12 104 ASN A C 1
ATOM 851 O O . ASN A 1 104 ? -18.774 -1.283 11.526 1.00 91.12 104 ASN A O 1
ATOM 855 N N . LEU A 1 105 ? -17.225 -0.948 13.081 1.00 92.75 105 LEU A N 1
ATOM 856 C CA . LEU A 1 105 ? -16.688 0.259 12.448 1.00 92.75 105 LEU A CA 1
ATOM 857 C C . LEU A 1 105 ? -15.695 -0.042 11.316 1.00 92.75 105 LEU A C 1
ATOM 859 O O . LEU A 1 105 ? -14.851 -0.937 11.432 1.00 92.75 105 LEU A O 1
ATOM 863 N N . MET A 1 106 ? -15.740 0.763 10.252 1.00 93.25 106 MET A N 1
ATOM 864 C CA . MET A 1 106 ? -14.787 0.735 9.140 1.00 93.25 106 MET A CA 1
ATOM 865 C C . MET A 1 106 ? -14.493 2.136 8.593 1.00 93.25 106 MET A C 1
ATOM 867 O O . MET A 1 106 ? -15.329 3.029 8.674 1.00 93.25 106 MET A O 1
ATOM 871 N N . ILE A 1 107 ? -13.320 2.318 7.980 1.00 92.50 107 ILE A N 1
ATOM 872 C CA . ILE A 1 107 ? -13.005 3.539 7.226 1.00 92.50 107 ILE A CA 1
ATOM 873 C C . ILE A 1 107 ? -13.548 3.379 5.803 1.00 92.50 107 ILE A C 1
ATOM 875 O O . ILE A 1 107 ? -13.201 2.420 5.106 1.00 92.50 107 ILE A O 1
ATOM 879 N N . LYS A 1 108 ? -14.395 4.308 5.360 1.00 89.81 108 LYS A N 1
ATOM 880 C CA . LYS A 1 108 ? -14.958 4.336 4.004 1.00 89.81 108 LYS A CA 1
ATOM 881 C C . LYS A 1 108 ? -15.091 5.781 3.539 1.00 89.81 108 LYS A C 1
ATOM 883 O O . LYS A 1 108 ? -15.650 6.599 4.249 1.00 89.81 108 LYS A O 1
ATOM 888 N N . GLY A 1 109 ? -14.589 6.093 2.344 1.00 85.94 109 GLY A N 1
ATOM 889 C CA . GLY A 1 109 ? -14.751 7.429 1.754 1.00 85.94 109 GLY A CA 1
ATOM 890 C C . GLY A 1 109 ? -14.165 8.572 2.592 1.00 85.94 109 GLY A C 1
ATOM 891 O O . GLY A 1 109 ? -14.702 9.669 2.557 1.00 85.94 109 GLY A O 1
ATOM 892 N N . GLY A 1 110 ? -13.099 8.316 3.359 1.00 91.00 110 GLY A N 1
ATOM 893 C CA . GLY A 1 110 ? -12.464 9.336 4.200 1.00 91.00 110 GLY A CA 1
ATOM 894 C C . GLY A 1 110 ? -13.148 9.581 5.549 1.00 91.00 110 GLY A C 1
ATOM 895 O O . GLY A 1 110 ? -12.862 10.588 6.182 1.00 91.00 110 GLY A O 1
ATOM 896 N N . SER A 1 111 ? -14.027 8.684 6.004 1.00 92.19 111 SER A N 1
ATOM 897 C CA . SER A 1 111 ? -14.673 8.778 7.318 1.00 92.19 111 SER A CA 1
ATOM 898 C C . SER A 1 111 ? -14.821 7.413 7.995 1.00 92.19 111 SER A C 1
ATOM 900 O O . SER A 1 111 ? -14.783 6.364 7.341 1.00 92.19 111 SER A O 1
ATOM 902 N N . VAL A 1 112 ? -14.966 7.418 9.324 1.00 92.44 112 VAL A N 1
ATOM 903 C CA . VAL A 1 112 ? -15.275 6.223 10.121 1.00 92.44 112 VAL A CA 1
ATOM 904 C C . VAL A 1 112 ? -16.789 6.020 10.156 1.00 92.44 112 VAL A C 1
ATOM 906 O O . VAL A 1 112 ? -17.519 6.797 10.772 1.00 92.44 112 VAL A O 1
ATOM 909 N N . VAL A 1 113 ? -17.254 4.958 9.503 1.00 91.56 113 VAL A N 1
ATOM 910 C CA . VAL A 1 113 ? -18.671 4.590 9.398 1.00 91.56 113 VAL A CA 1
ATOM 911 C C . VAL A 1 113 ? -18.946 3.270 10.111 1.00 91.56 113 VAL A C 1
ATOM 913 O O . VAL A 1 113 ? -18.085 2.389 10.173 1.00 91.56 113 VAL A O 1
ATOM 916 N N . THR A 1 114 ? -20.165 3.102 10.617 1.00 91.38 114 THR A N 1
ATOM 917 C CA . THR A 1 114 ? -20.681 1.799 11.042 1.00 91.38 114 THR A CA 1
ATOM 918 C C . THR A 1 114 ? -21.049 0.986 9.809 1.00 91.38 114 THR A C 1
ATOM 920 O O . THR A 1 114 ? -21.707 1.474 8.891 1.00 91.38 114 THR A O 1
ATOM 923 N N . LYS A 1 115 ? -20.614 -0.267 9.762 1.00 85.00 115 LYS A N 1
ATOM 924 C CA . LYS A 1 115 ? -21.090 -1.245 8.795 1.00 85.00 115 LYS A CA 1
ATOM 925 C C . LYS A 1 115 ? -22.540 -1.532 9.170 1.00 85.00 115 LYS A C 1
ATOM 927 O O . LYS A 1 115 ? -22.781 -2.216 10.156 1.00 85.00 115 LYS A O 1
ATOM 932 N N . ASP A 1 116 ? -23.481 -0.934 8.443 1.00 70.69 116 ASP A N 1
ATOM 933 C CA . ASP A 1 116 ? -24.902 -1.206 8.637 1.00 70.69 116 ASP A CA 1
ATOM 934 C C . ASP A 1 116 ? -25.130 -2.724 8.583 1.00 70.69 116 ASP A C 1
ATOM 936 O O . ASP A 1 116 ? -24.864 -3.359 7.557 1.00 70.69 116 ASP A O 1
ATOM 940 N N . ASP A 1 117 ? -25.663 -3.298 9.662 1.00 53.31 117 ASP A N 1
ATOM 941 C CA . ASP A 1 117 ? -26.140 -4.682 9.719 1.00 53.31 117 ASP A CA 1
ATOM 942 C C . ASP A 1 117 ? -27.446 -4.834 8.909 1.00 53.31 117 ASP A C 1
ATOM 944 O O . ASP A 1 117 ? -28.425 -5.412 9.367 1.00 53.31 117 ASP A O 1
ATOM 948 N N . ARG A 1 118 ? -27.499 -4.361 7.654 1.00 51.25 118 ARG A N 1
ATOM 949 C CA . ARG A 1 118 ? -28.630 -4.601 6.727 1.00 51.25 118 ARG A CA 1
ATOM 950 C C . ARG A 1 118 ? -28.725 -6.067 6.259 1.00 51.25 118 ARG A C 1
ATOM 952 O O . ARG A 1 118 ? -29.265 -6.345 5.195 1.00 51.25 118 ARG A O 1
ATOM 959 N N . ALA A 1 119 ? -28.208 -7.003 7.052 1.00 48.06 119 ALA A N 1
ATOM 960 C CA . ALA A 1 119 ? -28.426 -8.439 6.922 1.00 48.06 119 ALA A CA 1
ATOM 961 C C . ALA A 1 119 ? -29.309 -9.013 8.052 1.00 48.06 119 ALA A C 1
ATOM 963 O O . ALA A 1 119 ? -29.693 -10.172 7.964 1.00 48.06 119 ALA A O 1
ATOM 964 N N . SER A 1 120 ? -29.675 -8.237 9.086 1.00 48.91 120 SER A N 1
ATOM 965 C CA . SER A 1 120 ? -30.501 -8.729 10.207 1.00 48.91 120 SER A CA 1
ATOM 966 C C . SER A 1 120 ? -31.995 -8.375 10.123 1.00 48.91 120 SER A C 1
ATOM 968 O O . SER A 1 120 ? -32.741 -8.714 11.035 1.00 48.91 120 SER A O 1
ATOM 970 N N . VAL A 1 121 ? -32.466 -7.735 9.042 1.00 47.50 121 VAL A N 1
ATOM 971 C CA . VAL A 1 121 ? -33.858 -7.224 8.947 1.00 47.50 121 VAL A CA 1
ATOM 972 C C . VAL A 1 121 ? -34.789 -8.084 8.066 1.00 47.50 121 VAL A C 1
ATOM 974 O O . VAL A 1 121 ? -35.961 -7.764 7.932 1.00 47.50 121 VAL A O 1
ATOM 977 N N . ASN A 1 122 ? -34.346 -9.231 7.535 1.00 44.72 122 ASN A N 1
ATOM 978 C CA . ASN A 1 122 ? -35.204 -10.109 6.713 1.00 44.72 122 ASN A CA 1
ATOM 979 C C . ASN A 1 122 ? -35.522 -11.465 7.372 1.00 44.72 122 ASN A C 1
ATOM 981 O O . ASN A 1 122 ? -35.472 -12.489 6.696 1.00 44.72 122 ASN A O 1
ATOM 985 N N . ALA A 1 123 ? -35.831 -11.499 8.673 1.00 46.72 123 ALA A N 1
ATOM 986 C CA . ALA A 1 123 ? -36.342 -12.720 9.312 1.00 46.72 123 ALA A CA 1
ATOM 987 C C . ALA A 1 123 ? -37.796 -12.624 9.791 1.00 46.72 123 ALA A C 1
ATOM 989 O O . ALA A 1 123 ? -38.426 -13.664 9.928 1.00 46.72 123 ALA A O 1
ATOM 990 N N . GLU A 1 124 ? -38.378 -11.436 9.987 1.00 45.19 124 GLU A N 1
ATOM 991 C CA . GLU A 1 124 ? -39.767 -11.357 10.450 1.00 45.19 124 GLU A CA 1
ATOM 992 C C . GLU A 1 124 ? -40.530 -10.189 9.825 1.00 45.19 124 GLU A C 1
ATOM 994 O O . GLU A 1 124 ? -40.373 -9.025 10.186 1.00 45.19 124 GLU A O 1
ATOM 999 N N . GLY A 1 125 ? -41.429 -10.535 8.908 1.00 43.84 125 GLY A N 1
ATOM 1000 C CA . GLY A 1 125 ? -42.611 -9.739 8.617 1.00 43.84 125 GLY A CA 1
ATOM 1001 C C . GLY A 1 125 ? -43.519 -10.432 7.592 1.00 43.84 125 GLY A C 1
ATOM 1002 O O . GLY A 1 125 ? -42.994 -11.116 6.715 1.00 43.84 125 GLY A O 1
ATOM 1003 N N . PRO A 1 126 ? -44.855 -10.234 7.610 1.00 51.19 126 PRO A N 1
ATOM 1004 C CA . PRO A 1 126 ? -45.684 -9.606 8.642 1.00 51.19 126 PRO A CA 1
ATOM 1005 C C . PRO A 1 126 ? -46.855 -10.512 9.088 1.00 51.19 126 PRO A C 1
ATOM 1007 O O . PRO A 1 126 ? -47.614 -11.009 8.259 1.00 51.19 126 PRO A O 1
ATOM 1010 N N . ILE A 1 127 ? -47.104 -10.642 10.397 1.00 45.75 127 ILE A N 1
ATOM 1011 C CA . ILE A 1 127 ? -48.444 -11.018 10.880 1.00 45.75 127 ILE A CA 1
ATOM 1012 C C . ILE A 1 127 ? -49.116 -9.777 11.462 1.00 45.75 127 ILE A C 1
ATOM 1014 O O . ILE A 1 127 ? -48.616 -9.094 12.352 1.00 45.75 127 ILE A O 1
ATOM 1018 N N . LEU A 1 128 ? -50.257 -9.476 10.856 1.00 48.22 128 LEU A N 1
ATOM 1019 C CA . LEU A 1 128 ? -51.168 -8.378 11.111 1.00 48.22 128 LEU A CA 1
ATOM 1020 C C . LEU A 1 128 ? -51.654 -8.278 12.572 1.00 48.22 128 LEU A C 1
ATOM 1022 O O . LEU A 1 128 ? -52.054 -9.264 13.174 1.00 48.22 128 LEU A O 1
ATOM 1026 N N . ARG A 1 129 ? -51.811 -7.015 13.005 1.00 45.84 129 ARG A N 1
ATOM 1027 C CA . ARG A 1 129 ? -52.801 -6.484 13.972 1.00 45.84 129 ARG A CA 1
ATOM 1028 C C . ARG A 1 129 ? -52.646 -6.888 15.450 1.00 45.84 129 ARG A C 1
ATOM 1030 O O . ARG A 1 129 ? -53.111 -7.929 15.880 1.00 45.84 129 ARG A O 1
ATOM 1037 N N . SER A 1 130 ? -52.294 -5.914 16.292 1.00 40.78 130 SER A N 1
ATOM 1038 C CA . SER A 1 130 ? -53.302 -5.235 17.127 1.00 40.78 130 SER A CA 1
ATOM 1039 C C . SER A 1 130 ? -52.722 -3.963 17.754 1.00 40.78 130 SER A C 1
ATOM 1041 O O . SER A 1 130 ? -51.572 -3.918 18.182 1.00 40.78 130 SER A O 1
ATOM 1043 N N . ARG A 1 131 ? -53.531 -2.901 17.778 1.00 50.25 131 ARG A N 1
ATOM 1044 C CA . ARG A 1 131 ? -53.252 -1.669 18.520 1.00 50.25 131 ARG A CA 1
ATOM 1045 C C . ARG A 1 131 ? -53.282 -1.991 20.017 1.00 50.25 131 ARG A C 1
ATOM 1047 O O . ARG A 1 131 ? -54.353 -2.300 20.532 1.00 50.25 131 ARG A O 1
ATOM 1054 N N . LYS A 1 132 ? -52.158 -1.851 20.723 1.00 46.88 132 LYS A N 1
ATOM 1055 C CA . LYS A 1 132 ? -52.151 -1.690 22.184 1.00 46.88 132 LYS A CA 1
ATOM 1056 C C . LYS A 1 132 ? -51.273 -0.499 22.585 1.00 46.88 132 LYS A C 1
ATOM 1058 O O . LYS A 1 132 ? -50.080 -0.475 22.318 1.00 46.88 132 LYS A O 1
ATOM 1063 N N . SER A 1 133 ? -51.965 0.496 23.144 1.00 46.00 133 SER A N 1
ATOM 1064 C CA . SER A 1 133 ? -51.564 1.594 24.043 1.00 46.00 133 SER A CA 1
ATOM 1065 C C . SER A 1 133 ? -50.131 2.155 23.989 1.00 46.00 133 SER A C 1
ATOM 1067 O O . SER A 1 133 ? -49.175 1.545 24.464 1.00 46.00 133 SER A O 1
ATOM 1069 N N . LEU A 1 134 ? -50.041 3.418 23.562 1.00 51.16 134 LEU A N 1
ATOM 1070 C CA . LEU A 1 134 ? -48.865 4.301 23.542 1.00 51.16 134 LEU A CA 1
ATOM 1071 C C . LEU A 1 134 ? -48.506 4.921 24.917 1.00 51.16 134 LEU A C 1
ATOM 1073 O O . LEU A 1 134 ? -48.209 6.108 24.985 1.00 51.16 134 LEU A O 1
ATOM 1077 N N . SER A 1 135 ? -48.528 4.179 26.028 1.00 47.50 135 SER A N 1
ATOM 1078 C CA . SER A 1 135 ? -48.348 4.792 27.365 1.00 47.50 135 SER A CA 1
ATOM 1079 C C . SER A 1 135 ? -47.195 4.254 28.222 1.00 47.50 135 SER A C 1
ATOM 1081 O O . SER A 1 135 ? -47.156 4.555 29.409 1.00 47.50 135 SER A O 1
ATOM 1083 N N . GLY A 1 136 ? -46.248 3.478 27.678 1.00 44.50 136 GLY A N 1
ATOM 1084 C CA . GLY A 1 136 ? -45.332 2.702 28.536 1.00 44.50 136 GLY A CA 1
ATOM 1085 C C . GLY A 1 136 ? -43.819 2.820 28.340 1.00 44.50 136 GLY A C 1
ATOM 1086 O O . GLY A 1 136 ? -43.096 2.253 29.151 1.00 44.50 136 GLY A O 1
ATOM 1087 N N . ILE A 1 137 ? -43.293 3.470 27.293 1.00 44.84 137 ILE A N 1
ATOM 1088 C CA . ILE A 1 137 ? -41.859 3.326 26.952 1.00 44.84 137 ILE A CA 1
ATOM 1089 C C . ILE A 1 137 ? -41.242 4.660 26.506 1.00 44.84 137 ILE A C 1
ATOM 1091 O O . ILE A 1 137 ? -40.755 4.807 25.392 1.00 44.84 137 ILE A O 1
ATOM 1095 N N . ILE A 1 138 ? -41.248 5.656 27.392 1.00 45.03 138 ILE A N 1
ATOM 1096 C CA . ILE A 1 138 ? -40.377 6.838 27.280 1.00 45.03 138 ILE A CA 1
ATOM 1097 C C . ILE A 1 138 ? -39.660 7.009 28.621 1.00 45.03 138 ILE A C 1
ATOM 1099 O O . ILE A 1 138 ? -39.982 7.897 29.397 1.00 45.03 138 ILE A O 1
ATOM 1103 N N . SER A 1 139 ? -38.728 6.110 28.953 1.00 47.31 139 SER A N 1
ATOM 1104 C CA . SER A 1 139 ? -37.857 6.316 30.126 1.00 47.31 139 SER A CA 1
ATOM 1105 C C . SER A 1 139 ? -36.572 5.479 30.160 1.00 47.31 139 SER A C 1
ATOM 1107 O O . SER A 1 139 ? -36.049 5.253 31.244 1.00 47.31 139 SER A O 1
ATOM 1109 N N . LYS A 1 140 ? -36.013 5.008 29.029 1.00 45.12 140 LYS A N 1
ATOM 1110 C CA . LYS A 1 140 ? -34.727 4.259 29.048 1.00 45.12 140 LYS A CA 1
ATOM 1111 C C . LYS A 1 140 ? -33.818 4.448 27.821 1.00 45.12 140 LYS A C 1
ATOM 1113 O O . LYS A 1 140 ? -33.270 3.477 27.313 1.00 45.12 140 LYS A O 1
ATOM 1118 N N . LEU A 1 141 ? -33.611 5.680 27.344 1.00 44.31 141 LEU A N 1
ATOM 1119 C CA . LEU A 1 141 ? -32.580 5.959 26.317 1.00 44.31 141 LEU A CA 1
ATOM 1120 C C . LEU A 1 141 ? -31.605 7.097 26.657 1.00 44.31 141 LEU A C 1
ATOM 1122 O O . LEU A 1 141 ? -30.820 7.513 25.809 1.00 44.31 141 LEU A O 1
ATOM 1126 N N . THR A 1 142 ? -31.559 7.548 27.907 1.00 49.59 142 THR A N 1
ATOM 1127 C CA . THR A 1 142 ? -30.529 8.482 28.381 1.00 49.59 142 THR A CA 1
ATOM 1128 C C . THR A 1 142 ? -29.479 7.738 29.196 1.00 49.59 142 THR A C 1
ATOM 1130 O O . THR A 1 142 ? -29.428 7.843 30.415 1.00 49.59 142 THR A O 1
ATOM 1133 N N . ASN A 1 143 ? -28.662 6.935 28.518 1.00 47.06 143 ASN A N 1
ATOM 1134 C CA . ASN A 1 143 ? -27.341 6.552 29.023 1.00 47.06 143 ASN A CA 1
ATOM 1135 C C . ASN A 1 143 ? -26.426 6.146 27.857 1.00 47.06 143 ASN A C 1
ATOM 1137 O O . ASN A 1 143 ? -25.859 5.058 27.810 1.00 47.06 143 ASN A O 1
ATOM 1141 N N . LYS A 1 144 ? -26.287 7.035 26.866 1.00 50.34 144 LYS A N 1
ATOM 1142 C CA . LYS A 1 144 ? -25.104 7.019 26.001 1.00 50.34 144 LYS A CA 1
ATOM 1143 C C . LYS A 1 144 ? -24.025 7.801 26.726 1.00 50.34 144 LYS A C 1
ATOM 1145 O O . LYS A 1 144 ? -23.950 9.024 26.637 1.00 50.34 144 LYS A O 1
ATOM 1150 N N . ASN A 1 145 ? -23.272 7.043 27.515 1.00 50.91 145 ASN A N 1
ATOM 1151 C CA . ASN A 1 145 ? -22.057 7.463 28.182 1.00 50.91 145 ASN A CA 1
ATOM 1152 C C . ASN A 1 145 ? -21.223 8.341 27.255 1.00 50.91 145 ASN A C 1
ATOM 1154 O O . ASN A 1 145 ? -20.892 7.973 26.127 1.00 50.91 145 ASN A O 1
ATOM 1158 N N . GLN A 1 146 ? -20.915 9.520 27.775 1.00 50.97 146 GLN A N 1
ATOM 1159 C CA . GLN A 1 146 ? -20.004 10.481 27.200 1.00 50.97 146 GLN A CA 1
ATOM 1160 C C . GLN A 1 146 ? -18.616 9.831 27.083 1.00 50.97 146 GLN A C 1
ATOM 1162 O O . GLN A 1 146 ? -17.820 9.909 28.016 1.00 50.97 146 GLN A O 1
ATOM 1167 N N . CYS A 1 147 ? -18.292 9.212 25.944 1.00 47.91 147 CYS A N 1
ATOM 1168 C CA . CYS A 1 147 ? -16.891 9.030 25.570 1.00 47.91 147 CYS A CA 1
ATOM 1169 C C . CYS A 1 147 ? -16.392 10.412 25.126 1.00 47.91 147 CYS A C 1
ATOM 1171 O O . CYS A 1 147 ? -16.430 10.769 23.950 1.00 47.91 147 CYS A O 1
ATOM 1173 N N . LYS A 1 148 ? -16.049 11.265 26.099 1.00 54.75 148 LYS A N 1
ATOM 1174 C CA . LYS A 1 148 ? -15.374 12.535 25.830 1.00 54.75 148 LYS A CA 1
ATOM 1175 C C . LYS A 1 148 ? -14.026 12.176 25.223 1.00 54.75 148 LYS A C 1
ATOM 1177 O O . LYS A 1 148 ? -13.192 11.583 25.901 1.00 54.75 148 LYS A O 1
ATOM 1182 N N . TYR A 1 149 ? -13.840 12.497 23.947 1.00 53.28 149 TYR A N 1
ATOM 1183 C CA . TYR A 1 149 ? -12.557 12.378 23.270 1.00 53.28 149 TYR A CA 1
ATOM 1184 C C . TYR A 1 149 ? -11.567 13.317 23.962 1.00 53.28 149 TYR A C 1
ATOM 1186 O O . TYR A 1 149 ? -11.513 14.510 23.673 1.00 53.28 149 TYR A O 1
ATOM 1194 N N . VAL A 1 150 ? -10.827 12.793 24.938 1.00 50.94 150 VAL A N 1
ATOM 1195 C CA . VAL A 1 150 ? -9.690 13.496 25.522 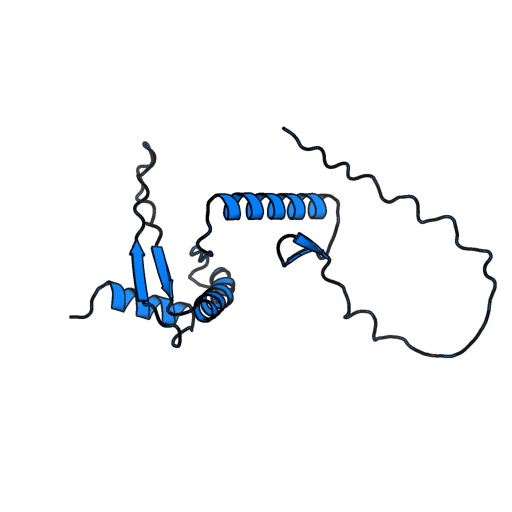1.00 50.94 150 VAL A CA 1
ATOM 1196 C C . VAL A 1 150 ? -8.568 13.385 24.501 1.00 50.94 150 VAL A C 1
ATOM 1198 O O . VAL A 1 150 ? -7.883 12.366 24.423 1.00 50.94 150 VAL A O 1
ATOM 1201 N N . ASN A 1 151 ? -8.414 14.423 23.681 1.00 47.28 151 ASN A N 1
ATOM 1202 C CA . ASN A 1 151 ? -7.169 14.646 22.961 1.00 47.28 151 ASN A CA 1
ATOM 1203 C C . ASN A 1 151 ? -6.087 14.839 24.030 1.00 47.28 151 ASN A C 1
ATOM 1205 O O . ASN A 1 151 ? -6.066 15.863 24.707 1.00 47.28 151 ASN A O 1
ATOM 1209 N N . LYS A 1 152 ? -5.248 13.824 24.249 1.00 47.09 152 LYS A N 1
ATOM 1210 C CA . LYS A 1 152 ? -3.984 14.028 24.955 1.00 47.09 152 LYS A CA 1
ATOM 1211 C C . LYS A 1 152 ? -3.052 14.705 23.955 1.00 47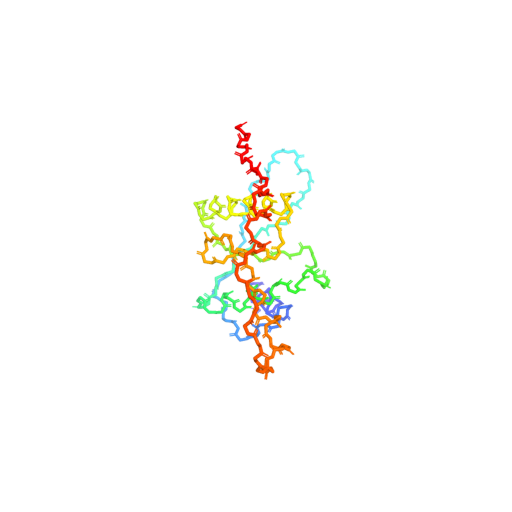.09 152 LYS A C 1
ATOM 1213 O O . LYS A 1 152 ? -2.653 14.061 22.984 1.00 47.09 152 LYS A O 1
ATOM 1218 N N . GLU A 1 153 ? -2.858 16.005 24.153 1.00 44.88 153 GLU A N 1
ATOM 1219 C CA . GLU A 1 153 ? -1.808 16.806 23.511 1.00 44.88 153 GLU A CA 1
ATOM 1220 C C . GLU A 1 153 ? -0.413 16.253 23.828 1.00 44.88 153 GLU A C 1
ATOM 1222 O O . GLU A 1 153 ? -0.231 15.698 24.940 1.00 44.88 153 GLU A O 1
#

Radius of gyration: 24.55 Å; chains: 1; bounding box: 78×34×51 Å

Organism: NCBI:txid1843537

Secondary structure (DSSP, 8-state):
---HHHHHHHHHHHHHT-TT--EEEEEEE-PPPPTT--S-PPPEEEEEES-HHHHHHHHHHGGGGGGSTTTT--------HHHHHHHHHHHHHHHHHHHTT--SEEEETTEEEE---TTSSSS----------S-S--SS-------------

pLDDT: mean 79.94, std 19.36, range [40.78, 96.62]

Sequence (153 aa):
MQSDEEVVGHQFKNILEVNEVEINKIERITVKQKDGRNRPSPKMMIVKTGSPYQKVKVLKSAKDLAKGPWKHVFINRDMSKTEQEQDYKLRLELKNRKECGEKNLMIKGGSVVTKDDRASVNAEGPILRSRKSLSGIISKLTNKNQCKYVNKE